Protein AF-A0A7W0NKG1-F1 (afdb_monomer_lite)

Structure (mmCIF, N/CA/C/O backbone):
data_AF-A0A7W0NKG1-F1
#
_entry.id   AF-A0A7W0NKG1-F1
#
loop_
_atom_site.group_PDB
_atom_site.id
_atom_site.type_symbol
_atom_site.label_atom_id
_atom_site.label_alt_id
_atom_site.label_comp_id
_atom_site.label_asym_id
_atom_site.label_entity_id
_atom_site.label_seq_id
_atom_site.pdbx_PDB_ins_code
_atom_site.Cartn_x
_atom_site.Cartn_y
_atom_site.Cartn_z
_atom_site.occupancy
_atom_site.B_iso_or_equiv
_atom_site.auth_seq_id
_atom_site.auth_comp_id
_atom_site.auth_asym_id
_atom_site.auth_atom_id
_atom_site.pdbx_PDB_model_num
ATOM 1 N N . MET A 1 1 ? -0.925 -0.979 17.510 1.00 85.12 1 MET A N 1
ATOM 2 C CA . MET A 1 1 ? -1.106 -1.239 16.063 1.00 85.12 1 MET A CA 1
ATOM 3 C C . MET A 1 1 ? -1.080 0.035 15.229 1.00 85.12 1 MET A C 1
ATOM 5 O O . MET A 1 1 ? -0.241 0.099 14.346 1.00 85.12 1 MET A O 1
ATOM 9 N N . ALA A 1 2 ? -1.866 1.077 15.546 1.00 88.38 2 ALA A N 1
ATOM 10 C CA . ALA A 1 2 ? -1.830 2.357 14.814 1.00 88.38 2 ALA A CA 1
ATOM 11 C C . ALA A 1 2 ? -0.418 2.915 14.551 1.00 88.38 2 ALA A C 1
ATOM 13 O O . ALA A 1 2 ? -0.057 3.154 13.404 1.00 88.38 2 ALA A O 1
ATOM 14 N N . ALA A 1 3 ? 0.399 3.071 15.599 1.00 90.44 3 ALA A N 1
ATOM 15 C CA . ALA A 1 3 ? 1.760 3.592 15.458 1.00 90.44 3 ALA A CA 1
ATOM 16 C C . ALA A 1 3 ? 2.647 2.701 14.570 1.00 90.44 3 ALA A C 1
ATOM 18 O O . ALA A 1 3 ? 3.409 3.221 13.767 1.00 90.44 3 ALA A O 1
ATOM 19 N N . ALA A 1 4 ? 2.503 1.374 14.661 1.00 90.75 4 ALA A N 1
ATOM 20 C CA . ALA A 1 4 ? 3.237 0.434 13.816 1.00 90.75 4 ALA A CA 1
ATOM 21 C C . ALA A 1 4 ? 2.819 0.541 12.341 1.00 90.75 4 ALA A C 1
ATOM 23 O O . ALA A 1 4 ? 3.681 0.525 11.473 1.00 90.75 4 ALA A O 1
ATOM 24 N N . ALA A 1 5 ? 1.523 0.715 12.056 1.00 91.06 5 ALA A N 1
ATOM 25 C CA . ALA A 1 5 ? 1.031 0.912 10.692 1.00 91.06 5 ALA A CA 1
ATOM 26 C C . ALA A 1 5 ? 1.582 2.212 10.075 1.00 91.06 5 ALA A C 1
ATOM 28 O O . ALA A 1 5 ? 2.064 2.207 8.945 1.00 91.06 5 ALA A O 1
ATOM 29 N N . VAL A 1 6 ? 1.567 3.312 10.840 1.00 93.88 6 VAL A N 1
ATOM 30 C CA . VAL A 1 6 ? 2.108 4.617 10.411 1.00 93.88 6 VAL A CA 1
ATOM 31 C C . VAL A 1 6 ? 3.622 4.560 10.227 1.00 93.88 6 VAL A C 1
ATOM 33 O O . VAL A 1 6 ? 4.127 5.026 9.209 1.00 93.88 6 VAL A O 1
ATOM 36 N N . ALA A 1 7 ? 4.343 3.954 11.172 1.00 93.50 7 ALA A N 1
ATOM 37 C CA . ALA A 1 7 ? 5.789 3.789 11.078 1.00 93.50 7 ALA A CA 1
ATOM 38 C C . ALA A 1 7 ? 6.181 2.917 9.880 1.00 93.50 7 ALA A C 1
ATOM 40 O O . ALA A 1 7 ? 7.109 3.270 9.160 1.00 93.50 7 ALA A O 1
ATOM 41 N N . LEU A 1 8 ? 5.455 1.823 9.630 1.00 93.56 8 LEU A N 1
ATOM 42 C CA . LEU A 1 8 ? 5.699 0.956 8.482 1.00 93.56 8 LEU A CA 1
ATOM 43 C C . LEU A 1 8 ? 5.449 1.699 7.165 1.00 93.56 8 LEU A C 1
ATOM 45 O O . LEU A 1 8 ? 6.308 1.662 6.295 1.00 93.56 8 LEU A O 1
ATOM 49 N N . ALA A 1 9 ? 4.345 2.445 7.045 1.00 93.62 9 ALA A N 1
ATOM 50 C CA . ALA A 1 9 ? 4.060 3.253 5.857 1.00 93.62 9 ALA A CA 1
ATOM 51 C C . ALA A 1 9 ? 5.167 4.288 5.575 1.00 93.62 9 ALA A C 1
ATOM 53 O O . ALA A 1 9 ? 5.645 4.401 4.444 1.00 93.62 9 ALA A O 1
ATOM 54 N N . ALA A 1 10 ? 5.613 5.003 6.614 1.00 93.00 10 ALA A N 1
ATOM 55 C CA . ALA A 1 10 ? 6.705 5.965 6.507 1.00 93.00 10 ALA A CA 1
ATOM 56 C C . ALA A 1 10 ? 8.036 5.286 6.140 1.00 93.00 10 ALA A C 1
ATOM 58 O O . ALA A 1 10 ? 8.758 5.782 5.276 1.00 93.00 10 ALA A O 1
ATOM 59 N N . ALA A 1 11 ? 8.345 4.135 6.746 1.00 93.75 11 ALA A N 1
ATOM 60 C CA . ALA A 1 11 ? 9.554 3.370 6.459 1.00 93.75 11 ALA A CA 1
ATOM 61 C C . ALA A 1 11 ? 9.571 2.839 5.020 1.00 93.75 11 ALA A C 1
ATOM 63 O O . ALA A 1 11 ? 10.595 2.947 4.351 1.00 93.75 11 ALA A O 1
ATOM 64 N N . THR A 1 12 ? 8.446 2.325 4.513 1.00 92.88 12 THR A N 1
ATOM 65 C CA . THR A 1 12 ? 8.329 1.855 3.126 1.00 92.88 12 THR A CA 1
ATOM 66 C C . THR A 1 12 ? 8.576 2.989 2.140 1.00 92.88 12 THR A C 1
ATOM 68 O O . THR A 1 12 ? 9.406 2.851 1.246 1.00 92.88 12 THR A O 1
ATOM 71 N N . GLY A 1 13 ? 7.912 4.133 2.317 1.00 90.31 13 GLY A N 1
ATOM 72 C CA . GLY A 1 13 ? 8.105 5.272 1.422 1.00 90.31 13 GLY A CA 1
ATOM 73 C C . GLY A 1 13 ? 9.499 5.905 1.536 1.00 90.31 13 GLY A C 1
ATOM 74 O O . GLY A 1 13 ? 10.090 6.279 0.525 1.00 90.31 13 GLY A O 1
ATOM 75 N N . GLY A 1 14 ? 10.074 5.947 2.742 1.00 90.62 14 GLY A N 1
ATOM 76 C CA . GLY A 1 14 ? 11.453 6.385 2.965 1.00 90.62 14 GLY A CA 1
ATOM 77 C C . GLY A 1 14 ? 12.480 5.466 2.300 1.00 90.62 14 GLY A C 1
ATOM 78 O O . GLY A 1 14 ? 13.398 5.948 1.642 1.00 90.62 14 GLY A O 1
ATOM 79 N N . TRP A 1 15 ? 12.298 4.147 2.402 1.00 94.75 15 TRP A N 1
ATOM 80 C CA . TRP A 1 15 ? 13.140 3.162 1.722 1.00 94.75 15 TRP A CA 1
ATOM 81 C C . TRP A 1 15 ? 13.087 3.318 0.196 1.00 94.75 15 TRP A C 1
ATOM 83 O O . TRP A 1 15 ? 14.133 3.339 -0.452 1.00 94.75 15 TRP A O 1
ATOM 93 N N . LEU A 1 16 ? 11.891 3.526 -0.368 1.00 92.12 16 LEU A N 1
ATOM 94 C CA . LEU A 1 16 ? 11.717 3.804 -1.797 1.00 92.12 16 LEU A CA 1
ATOM 95 C C . LEU A 1 16 ? 12.379 5.117 -2.231 1.00 92.12 16 LEU A C 1
ATOM 97 O O . LEU A 1 16 ? 12.977 5.175 -3.300 1.00 92.12 16 LEU A O 1
ATOM 101 N N . ALA A 1 17 ? 12.315 6.163 -1.405 1.00 92.38 17 ALA A N 1
ATOM 102 C CA . ALA A 1 17 ? 12.971 7.434 -1.695 1.00 92.38 17 ALA A CA 1
ATOM 103 C C . ALA A 1 17 ? 14.505 7.328 -1.671 1.00 92.38 17 ALA A C 1
ATOM 105 O O . ALA A 1 17 ? 15.174 7.907 -2.523 1.00 92.38 17 ALA A O 1
ATOM 106 N N . VAL A 1 18 ? 15.072 6.586 -0.714 1.00 93.31 18 VAL A N 1
ATOM 107 C CA . VAL A 1 18 ? 16.526 6.359 -0.636 1.00 93.31 18 VAL A CA 1
ATOM 108 C C . VAL A 1 18 ? 17.026 5.569 -1.845 1.00 93.31 18 VAL A C 1
ATOM 110 O O . VAL A 1 18 ? 18.120 5.837 -2.332 1.00 93.31 18 VAL A O 1
ATOM 113 N N . GLY A 1 19 ? 16.224 4.624 -2.338 1.00 88.44 19 GLY A N 1
ATOM 114 C CA . GLY A 1 19 ? 16.555 3.801 -3.497 1.00 88.44 19 GLY A CA 1
ATOM 115 C C . GLY A 1 19 ? 16.240 4.418 -4.863 1.00 88.44 19 GLY A C 1
ATOM 116 O O . GLY A 1 19 ? 16.326 3.672 -5.837 1.00 88.44 19 GLY A O 1
ATOM 117 N N . ALA A 1 20 ? 15.827 5.690 -4.929 1.00 90.69 20 ALA A N 1
ATOM 118 C CA . ALA A 1 20 ? 15.489 6.395 -6.167 1.00 90.69 20 ALA A CA 1
ATOM 119 C C . ALA A 1 20 ? 16.682 7.200 -6.703 1.00 90.69 20 ALA A C 1
ATOM 121 O O . ALA A 1 20 ? 17.287 7.996 -5.966 1.00 90.69 20 ALA A O 1
ATOM 122 N N . ASP A 1 21 ? 16.976 7.029 -7.989 1.00 89.06 21 ASP A N 1
ATOM 123 C CA . ASP A 1 21 ? 18.082 7.706 -8.666 1.00 89.06 21 ASP A CA 1
ATOM 124 C C . ASP A 1 21 ? 17.650 9.093 -9.150 1.00 89.06 21 ASP A C 1
ATOM 126 O O . ASP A 1 21 ? 18.375 10.076 -8.956 1.00 89.06 21 ASP A O 1
ATOM 130 N N . ASP A 1 22 ? 16.432 9.206 -9.688 1.00 92.19 22 ASP A N 1
ATOM 131 C CA . ASP A 1 22 ? 15.888 10.481 -10.129 1.00 92.19 22 ASP A CA 1
ATOM 132 C C . ASP A 1 22 ? 15.420 11.347 -8.945 1.00 92.19 22 ASP A C 1
ATOM 134 O O . ASP A 1 22 ? 14.785 10.909 -7.974 1.00 92.19 22 ASP A O 1
ATOM 138 N N . ARG A 1 23 ? 15.735 12.645 -9.022 1.00 92.62 23 ARG A N 1
ATOM 139 C CA . ARG A 1 23 ? 15.401 13.608 -7.967 1.00 92.62 23 ARG A CA 1
ATOM 140 C C . ARG A 1 23 ? 13.891 13.800 -7.822 1.00 92.62 23 ARG A C 1
ATOM 142 O O . ARG A 1 23 ? 13.420 13.944 -6.693 1.00 92.62 23 ARG A O 1
ATOM 149 N N . LEU A 1 24 ? 13.144 13.857 -8.922 1.00 91.75 24 LEU A N 1
ATOM 150 C CA . LEU A 1 24 ? 11.688 13.993 -8.898 1.00 91.75 24 LEU A CA 1
ATOM 151 C C . LEU A 1 24 ? 11.058 12.740 -8.295 1.00 91.75 24 LEU A C 1
ATOM 153 O O . LEU A 1 24 ? 10.218 12.873 -7.409 1.00 91.75 24 LEU A O 1
ATOM 157 N N . VAL A 1 25 ? 11.503 11.543 -8.688 1.00 91.88 25 VAL A N 1
ATOM 158 C CA . VAL A 1 25 ? 11.011 10.273 -8.120 1.00 91.88 25 VAL A CA 1
ATOM 159 C C . VAL A 1 25 ? 11.252 10.212 -6.615 1.00 91.88 25 VAL A C 1
ATOM 161 O O . VAL A 1 25 ? 10.341 9.895 -5.844 1.00 91.88 25 VAL A O 1
ATOM 164 N N . ARG A 1 26 ? 12.449 10.602 -6.170 1.00 94.50 26 ARG A N 1
ATOM 165 C CA . ARG A 1 26 ? 12.782 10.704 -4.746 1.00 94.50 26 ARG A CA 1
ATOM 166 C C . ARG A 1 26 ? 11.812 11.611 -3.993 1.00 94.50 26 ARG A C 1
ATOM 168 O O . ARG A 1 26 ? 11.272 11.201 -2.966 1.00 94.50 26 ARG A O 1
ATOM 175 N N . TRP A 1 27 ? 11.570 12.826 -4.489 1.00 94.94 27 TRP A N 1
ATOM 176 C CA . TRP A 1 27 ? 10.644 13.763 -3.843 1.00 94.94 27 TRP A CA 1
ATOM 177 C C . TRP A 1 27 ? 9.200 13.270 -3.878 1.00 94.94 27 TRP A C 1
ATOM 179 O O . TRP A 1 27 ? 8.512 13.374 -2.865 1.00 94.94 27 TRP A O 1
ATOM 189 N N . THR A 1 28 ? 8.759 12.674 -4.983 1.00 93.56 28 THR A N 1
ATOM 190 C CA . THR A 1 28 ? 7.438 12.046 -5.088 1.00 93.56 28 THR A CA 1
ATOM 191 C C . THR A 1 28 ? 7.256 10.968 -4.026 1.00 93.56 28 THR A C 1
ATOM 193 O O . THR A 1 28 ? 6.248 10.982 -3.325 1.00 93.56 28 THR A O 1
ATOM 196 N N . ASN A 1 29 ? 8.241 10.087 -3.832 1.00 92.81 29 ASN A N 1
ATOM 197 C CA . ASN A 1 29 ? 8.174 9.042 -2.810 1.00 92.81 29 ASN A CA 1
ATOM 198 C C . ASN A 1 29 ? 8.165 9.609 -1.386 1.00 92.81 29 ASN A C 1
ATOM 200 O O . ASN A 1 29 ? 7.376 9.149 -0.564 1.00 92.81 29 ASN A O 1
ATOM 204 N N . VAL A 1 30 ? 8.969 10.639 -1.090 1.00 95.56 30 VAL A N 1
ATOM 205 C CA . VAL A 1 30 ? 8.938 11.316 0.223 1.00 95.56 30 VAL A CA 1
ATOM 206 C C . VAL A 1 30 ? 7.570 11.948 0.483 1.00 95.56 30 VAL A C 1
ATOM 208 O O . VAL A 1 30 ? 6.999 11.766 1.559 1.00 95.56 30 VAL A O 1
ATOM 211 N N . LEU A 1 31 ? 7.027 12.673 -0.496 1.00 96.00 31 LEU A N 1
ATOM 212 C CA . LEU A 1 31 ? 5.734 13.343 -0.369 1.00 96.00 31 LEU A CA 1
ATOM 213 C C . LEU A 1 31 ? 4.586 12.336 -0.260 1.00 96.00 31 LEU A C 1
ATOM 215 O O . LEU A 1 31 ? 3.711 12.509 0.588 1.00 96.00 31 LEU A O 1
ATOM 219 N N . ALA A 1 32 ? 4.612 11.262 -1.050 1.00 93.31 32 ALA A N 1
ATOM 220 C CA . ALA A 1 32 ? 3.649 10.171 -0.959 1.00 93.31 32 ALA A CA 1
ATOM 221 C C . ALA A 1 32 ? 3.717 9.479 0.409 1.00 93.31 32 ALA A C 1
ATOM 223 O O . ALA A 1 32 ? 2.676 9.239 1.015 1.00 93.31 32 ALA A O 1
ATOM 224 N N . ALA A 1 33 ? 4.919 9.225 0.940 1.00 93.94 33 ALA A N 1
ATOM 225 C CA . ALA A 1 33 ? 5.111 8.646 2.270 1.00 93.94 33 ALA A CA 1
ATOM 226 C C . ALA A 1 33 ? 4.539 9.543 3.373 1.00 93.94 33 ALA A C 1
ATOM 228 O O . ALA A 1 33 ? 3.797 9.074 4.237 1.00 93.94 33 ALA A O 1
ATOM 229 N N . ALA A 1 34 ? 4.857 10.839 3.327 1.00 96.25 34 ALA A N 1
ATOM 230 C CA . ALA A 1 34 ? 4.370 11.818 4.289 1.00 96.25 34 ALA A CA 1
ATOM 231 C C . ALA A 1 34 ? 2.841 11.940 4.228 1.00 96.25 34 ALA A C 1
ATOM 233 O O . ALA A 1 34 ? 2.172 11.863 5.259 1.00 96.25 34 ALA A O 1
ATOM 234 N N . LEU A 1 35 ? 2.275 12.059 3.024 1.00 97.12 35 LEU A N 1
ATOM 235 C CA . LEU A 1 35 ? 0.831 12.136 2.821 1.00 97.12 35 LEU A CA 1
ATOM 236 C C . LEU A 1 35 ? 0.130 10.852 3.278 1.00 97.12 35 LEU A C 1
ATOM 238 O O . LEU A 1 35 ? -0.868 10.930 3.989 1.00 97.12 35 LEU A O 1
ATOM 242 N N . ALA A 1 36 ? 0.659 9.678 2.930 1.00 94.81 36 ALA A N 1
ATOM 243 C CA . ALA A 1 36 ? 0.125 8.398 3.377 1.00 94.81 36 ALA A CA 1
ATOM 244 C C . ALA A 1 36 ? 0.168 8.275 4.906 1.00 94.81 36 ALA A C 1
ATOM 246 O O . ALA A 1 36 ? -0.829 7.888 5.506 1.00 94.81 36 ALA A O 1
ATOM 247 N N . ALA A 1 37 ? 1.269 8.661 5.558 1.00 95.56 37 ALA A N 1
ATOM 248 C CA . ALA A 1 37 ? 1.377 8.648 7.016 1.00 95.56 37 ALA A CA 1
ATOM 249 C C . ALA A 1 37 ? 0.350 9.580 7.681 1.00 95.56 37 ALA A C 1
ATOM 251 O O . ALA A 1 37 ? -0.304 9.181 8.647 1.00 95.56 37 ALA A O 1
ATOM 252 N N . VAL A 1 38 ? 0.157 10.790 7.139 1.00 97.31 38 VAL A N 1
ATOM 253 C CA . VAL A 1 38 ? -0.850 11.752 7.619 1.00 97.31 38 VAL A CA 1
ATOM 254 C C . VAL A 1 38 ? -2.265 11.215 7.418 1.00 97.31 38 VAL A C 1
ATOM 256 O O . VAL A 1 38 ? -3.055 11.224 8.361 1.00 97.31 38 VAL A O 1
ATOM 259 N N . LEU A 1 39 ? -2.588 10.705 6.225 1.00 95.62 39 LEU A N 1
ATOM 260 C CA . LEU A 1 39 ? -3.889 10.101 5.933 1.00 95.62 39 LEU A CA 1
ATOM 261 C C . LEU A 1 39 ? -4.150 8.899 6.838 1.00 95.62 39 LEU A C 1
ATOM 263 O O . LEU A 1 39 ? -5.240 8.777 7.384 1.00 95.62 39 LEU A O 1
ATOM 267 N N . LEU A 1 40 ? -3.156 8.038 7.052 1.00 93.50 40 LEU A N 1
ATOM 268 C CA . LEU A 1 40 ? -3.296 6.868 7.907 1.00 93.50 40 LEU A CA 1
ATOM 269 C C . LEU A 1 40 ? -3.527 7.285 9.362 1.00 93.50 40 LEU A C 1
ATOM 271 O O . LEU A 1 40 ? -4.472 6.812 9.989 1.00 93.50 40 LEU A O 1
ATOM 275 N N . ALA A 1 41 ? -2.738 8.226 9.886 1.00 95.56 41 ALA A N 1
ATOM 276 C CA . ALA A 1 41 ? -2.934 8.768 11.227 1.00 95.56 41 ALA A CA 1
ATOM 277 C C . ALA A 1 41 ? -4.325 9.409 11.385 1.00 95.56 41 ALA A C 1
ATOM 279 O O . ALA A 1 41 ? -5.029 9.116 12.353 1.00 95.56 41 ALA A O 1
ATOM 280 N N . ALA A 1 42 ? -4.757 10.215 10.410 1.00 94.75 42 ALA A N 1
ATOM 281 C CA . ALA A 1 42 ? -6.069 10.856 10.402 1.00 94.75 42 ALA A CA 1
ATOM 282 C C . ALA A 1 42 ? -7.212 9.836 10.296 1.00 94.75 42 ALA A C 1
ATOM 284 O O . ALA A 1 42 ? -8.167 9.902 11.064 1.00 94.75 42 ALA A O 1
ATOM 285 N N . GLY A 1 43 ? -7.115 8.858 9.395 1.00 92.75 43 GLY A N 1
ATOM 286 C CA . GLY A 1 43 ? -8.107 7.799 9.214 1.00 92.75 43 GLY A CA 1
ATOM 287 C C . GLY A 1 43 ? -8.274 6.944 10.464 1.00 92.75 43 GLY A C 1
ATOM 288 O O . GLY A 1 43 ? -9.398 6.630 10.856 1.00 92.75 43 GLY A O 1
ATOM 289 N N . LEU A 1 44 ? -7.172 6.640 11.149 1.00 92.88 44 LEU A N 1
ATOM 290 C CA . LEU A 1 44 ? -7.193 5.923 12.420 1.00 92.88 44 LEU A CA 1
ATOM 291 C C . LEU A 1 44 ? -7.749 6.779 13.565 1.00 92.88 44 LEU A C 1
ATOM 293 O O . LEU A 1 44 ? -8.523 6.273 14.380 1.00 92.88 44 LEU A O 1
ATOM 297 N N . ALA A 1 45 ? -7.397 8.065 13.637 1.00 93.75 45 ALA A N 1
ATOM 298 C CA . ALA A 1 45 ? -7.914 8.991 14.646 1.00 93.75 45 ALA A CA 1
ATOM 299 C C . ALA A 1 45 ? -9.423 9.239 14.486 1.00 93.75 45 ALA A C 1
ATOM 301 O O . ALA A 1 45 ? -10.170 9.154 15.459 1.00 93.75 45 ALA A O 1
ATOM 302 N N . LEU A 1 46 ? -9.876 9.462 13.251 1.00 94.38 46 LEU A N 1
ATOM 303 C CA . LEU A 1 46 ? -11.272 9.726 12.887 1.00 94.38 46 LEU A CA 1
ATOM 304 C C . LEU A 1 46 ? -12.113 8.452 12.717 1.00 94.38 46 LEU A C 1
ATOM 306 O O . LEU A 1 46 ? -13.298 8.542 12.399 1.00 94.38 46 LEU A O 1
ATOM 310 N N . ARG A 1 47 ? -11.507 7.271 12.895 1.00 92.12 47 ARG A N 1
ATOM 311 C CA . ARG A 1 47 ? -12.136 5.954 12.706 1.00 92.12 47 ARG A CA 1
ATOM 312 C C . ARG A 1 47 ? -12.789 5.782 11.324 1.00 92.12 47 ARG A C 1
ATOM 314 O O . ARG A 1 47 ? -13.879 5.231 11.195 1.00 92.12 47 ARG A O 1
ATOM 321 N N . ARG A 1 48 ? -12.131 6.272 10.271 1.00 92.88 48 ARG A N 1
ATOM 322 C CA . ARG A 1 48 ? -12.605 6.199 8.881 1.00 92.88 48 ARG A CA 1
ATOM 323 C C . ARG A 1 48 ? -11.810 5.148 8.093 1.00 92.88 48 ARG A C 1
ATOM 325 O O . ARG A 1 48 ? -10.724 5.468 7.605 1.00 92.88 48 ARG A O 1
ATOM 332 N N . PRO A 1 49 ? -12.339 3.924 7.893 1.00 90.38 49 PRO A N 1
ATOM 333 C CA . PRO A 1 49 ? -11.622 2.864 7.176 1.00 90.38 49 PRO A CA 1
ATOM 334 C C . PRO A 1 49 ? -11.336 3.227 5.712 1.00 90.38 49 PRO A C 1
ATOM 336 O O . PRO A 1 49 ? -10.298 2.858 5.175 1.00 90.38 49 PRO A O 1
ATOM 339 N N . THR A 1 50 ? -12.196 4.024 5.075 1.00 90.88 50 THR A N 1
ATOM 340 C CA . THR A 1 50 ? -11.958 4.541 3.719 1.00 90.88 50 THR A CA 1
ATOM 341 C C . THR A 1 50 ? -10.690 5.387 3.621 1.00 90.88 50 THR A C 1
ATOM 343 O O . THR A 1 50 ? -9.993 5.314 2.616 1.00 90.88 50 THR A O 1
ATOM 346 N N . VAL A 1 51 ? -10.341 6.146 4.662 1.00 92.19 51 VAL A N 1
ATOM 347 C CA . VAL A 1 51 ? -9.129 6.982 4.664 1.00 92.19 51 VAL A CA 1
ATOM 348 C C . VAL A 1 51 ? -7.865 6.124 4.816 1.00 92.19 51 VAL A C 1
ATOM 350 O O . VAL A 1 51 ? -6.843 6.432 4.209 1.00 92.19 51 VAL A O 1
ATOM 353 N N . VAL A 1 52 ? -7.945 5.001 5.542 1.00 91.81 52 VAL A N 1
ATOM 354 C CA . VAL A 1 52 ? -6.858 4.005 5.618 1.00 91.81 52 VAL A CA 1
ATOM 355 C C . VAL A 1 52 ? -6.554 3.428 4.233 1.00 91.81 52 VAL A C 1
ATOM 357 O O . VAL A 1 52 ? -5.391 3.344 3.846 1.00 91.81 52 VAL A O 1
ATOM 360 N N . LEU A 1 53 ? -7.587 3.104 3.448 1.00 92.25 53 LEU A N 1
ATOM 361 C CA . LEU A 1 53 ? -7.412 2.627 2.072 1.00 92.25 53 LEU A CA 1
ATOM 362 C C . LEU A 1 53 ? -6.783 3.694 1.166 1.00 92.25 53 LEU A C 1
ATOM 364 O O . LEU A 1 53 ? -5.896 3.374 0.378 1.00 92.25 53 LEU A O 1
ATOM 368 N N . LEU A 1 54 ? -7.188 4.962 1.305 1.00 94.56 54 LEU A N 1
ATOM 369 C CA . LEU A 1 54 ? -6.575 6.066 0.557 1.00 94.56 54 LEU A CA 1
ATOM 370 C C . LEU A 1 54 ? -5.084 6.219 0.878 1.00 94.56 54 LEU A C 1
ATOM 372 O O . LEU A 1 54 ? -4.295 6.439 -0.035 1.00 94.56 54 LEU A O 1
ATOM 376 N N . ALA A 1 55 ? -4.679 6.052 2.138 1.00 93.88 55 ALA A N 1
ATOM 377 C CA . ALA A 1 55 ? -3.267 6.092 2.515 1.00 93.88 55 ALA A CA 1
ATOM 378 C C . ALA A 1 55 ? -2.443 5.002 1.806 1.00 93.88 55 ALA A C 1
ATOM 380 O O . ALA A 1 55 ? -1.375 5.285 1.265 1.00 93.88 55 ALA A O 1
ATOM 381 N N . VAL A 1 56 ? -2.960 3.769 1.762 1.00 95.38 56 VAL A N 1
ATOM 382 C CA . VAL A 1 56 ? -2.309 2.642 1.070 1.00 95.38 56 VAL A CA 1
ATOM 383 C C . 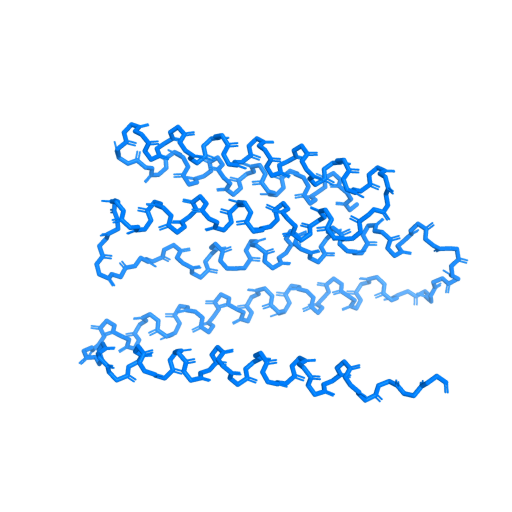VAL A 1 56 ? -2.237 2.893 -0.439 1.00 95.38 56 VAL A C 1
ATOM 385 O O . VAL A 1 56 ? -1.200 2.637 -1.048 1.00 95.38 56 VAL A O 1
ATOM 388 N N . LEU A 1 57 ? -3.297 3.449 -1.037 1.00 95.38 57 LEU A N 1
ATOM 389 C CA . LEU A 1 57 ? -3.318 3.813 -2.457 1.00 95.38 57 LEU A CA 1
ATOM 390 C C . LEU A 1 57 ? -2.287 4.892 -2.795 1.00 95.38 57 LEU A C 1
ATOM 392 O O . LEU A 1 57 ? -1.584 4.758 -3.790 1.00 95.38 57 LEU A O 1
ATOM 396 N N . VAL A 1 58 ? -2.162 5.932 -1.967 1.00 96.38 58 VAL A N 1
ATOM 397 C CA . VAL A 1 58 ? -1.150 6.986 -2.150 1.00 96.38 58 VAL A CA 1
ATOM 398 C C . VAL A 1 58 ? 0.262 6.401 -2.094 1.00 96.38 58 VAL A C 1
ATOM 400 O O . VAL A 1 58 ? 1.093 6.720 -2.942 1.00 96.38 58 VAL A O 1
ATOM 403 N N . LEU A 1 59 ? 0.530 5.507 -1.138 1.00 94.12 59 LEU A N 1
ATOM 404 C CA . LEU A 1 59 ? 1.837 4.864 -1.005 1.00 94.12 59 LEU A CA 1
ATOM 405 C C . LEU A 1 59 ? 2.151 3.956 -2.209 1.00 94.12 59 LEU A C 1
ATOM 407 O O . LEU A 1 59 ? 3.251 4.010 -2.758 1.00 94.12 59 LEU A O 1
ATOM 411 N N . GLY A 1 60 ? 1.165 3.177 -2.663 1.00 94.38 60 GLY A N 1
ATOM 412 C CA . GLY A 1 60 ? 1.276 2.356 -3.870 1.00 94.38 60 GLY A CA 1
ATOM 413 C C . GLY A 1 60 ? 1.459 3.182 -5.146 1.00 94.38 60 GLY A C 1
ATOM 414 O O . GLY A 1 60 ? 2.243 2.800 -6.009 1.00 94.38 60 GLY A O 1
ATOM 415 N N . ALA A 1 61 ? 0.804 4.341 -5.252 1.00 93.62 61 ALA A N 1
ATOM 416 C CA . ALA A 1 61 ? 0.968 5.260 -6.377 1.00 93.62 61 ALA A CA 1
ATOM 417 C C . ALA A 1 61 ? 2.379 5.869 -6.433 1.00 93.62 61 ALA A C 1
ATOM 419 O O . ALA A 1 61 ? 2.933 6.022 -7.522 1.00 93.62 61 ALA A O 1
ATOM 420 N N . GLY A 1 62 ? 2.983 6.162 -5.275 1.00 92.19 62 GLY A N 1
ATOM 421 C CA . GLY A 1 62 ? 4.391 6.562 -5.192 1.00 92.19 62 GLY A CA 1
ATOM 422 C C . GLY A 1 62 ? 5.309 5.499 -5.797 1.00 92.19 62 GLY A C 1
ATOM 423 O O . GLY A 1 62 ? 6.065 5.786 -6.725 1.00 92.19 62 GLY A O 1
ATOM 424 N N . TYR A 1 63 ? 5.145 4.243 -5.369 1.00 94.06 63 TYR A N 1
ATOM 425 C CA . TYR A 1 63 ? 5.899 3.122 -5.934 1.00 94.06 63 TYR A CA 1
ATOM 426 C C . TYR A 1 63 ? 5.661 2.930 -7.438 1.00 94.06 63 TYR A C 1
ATOM 428 O O . TYR A 1 63 ? 6.617 2.783 -8.193 1.00 94.06 63 TYR A O 1
ATOM 436 N N . ALA A 1 64 ? 4.408 2.985 -7.896 1.00 91.69 64 ALA A N 1
ATOM 437 C CA . ALA A 1 64 ? 4.082 2.852 -9.315 1.00 91.69 64 ALA A CA 1
ATOM 438 C C . ALA A 1 64 ? 4.727 3.960 -10.164 1.00 91.69 64 ALA A C 1
ATOM 440 O O . ALA A 1 64 ? 5.184 3.702 -11.274 1.00 91.69 64 ALA A O 1
ATOM 441 N N . THR A 1 65 ? 4.811 5.180 -9.626 1.00 90.31 65 THR A N 1
ATOM 442 C CA . THR A 1 65 ? 5.492 6.303 -10.286 1.00 90.31 65 THR A CA 1
ATOM 443 C C . THR A 1 65 ? 6.997 6.060 -10.367 1.00 90.31 65 THR A C 1
ATOM 445 O O . THR A 1 65 ? 7.595 6.296 -11.412 1.00 90.31 65 THR A O 1
ATOM 448 N N . ALA A 1 66 ? 7.604 5.541 -9.296 1.00 89.94 66 ALA A N 1
ATOM 449 C CA . ALA A 1 66 ? 9.016 5.169 -9.297 1.00 89.94 66 ALA A CA 1
ATOM 450 C C . ALA A 1 66 ? 9.310 4.071 -10.326 1.00 89.94 66 ALA A C 1
ATOM 452 O O . ALA A 1 66 ? 10.260 4.189 -11.088 1.00 89.94 66 ALA A O 1
ATOM 453 N N . LEU A 1 67 ? 8.448 3.057 -10.411 1.00 90.00 67 LEU A N 1
ATOM 454 C CA . LEU A 1 67 ? 8.571 1.989 -11.398 1.00 90.00 67 LEU A CA 1
ATOM 455 C C . LEU A 1 67 ? 8.422 2.506 -12.838 1.00 90.00 67 LEU A C 1
ATOM 457 O O . LEU A 1 67 ? 9.109 2.031 -13.732 1.00 90.00 67 LEU A O 1
ATOM 461 N N . ALA A 1 68 ? 7.551 3.489 -13.071 1.00 88.75 68 ALA A N 1
ATOM 462 C CA . ALA A 1 68 ? 7.326 4.050 -14.402 1.00 88.75 68 ALA A CA 1
ATOM 463 C C . ALA A 1 68 ? 8.478 4.937 -14.911 1.00 88.75 68 ALA A C 1
ATOM 465 O O . ALA A 1 68 ? 8.605 5.111 -16.122 1.00 88.75 68 ALA A O 1
ATOM 466 N N . ILE A 1 69 ? 9.269 5.526 -14.008 1.00 89.38 69 ILE A N 1
ATOM 467 C CA . ILE A 1 69 ? 10.318 6.502 -14.350 1.00 89.38 69 ILE A CA 1
ATOM 468 C C . ILE A 1 69 ? 11.720 5.897 -14.201 1.00 89.38 69 ILE A C 1
ATOM 470 O O . ILE A 1 69 ? 12.511 5.978 -15.136 1.00 89.38 69 ILE A O 1
ATOM 474 N N . ASP A 1 70 ? 12.004 5.269 -13.057 1.00 86.38 70 ASP A N 1
ATOM 475 C CA . ASP A 1 70 ? 13.322 4.713 -12.706 1.00 86.38 70 ASP A CA 1
ATOM 476 C C . ASP A 1 70 ? 13.394 3.188 -12.926 1.00 86.38 70 ASP A C 1
ATOM 478 O O . ASP A 1 70 ? 14.450 2.573 -12.774 1.00 86.38 70 ASP A O 1
ATOM 482 N N . GLY A 1 71 ? 12.264 2.544 -13.230 1.00 79.25 71 GLY A N 1
ATOM 483 C CA . GLY A 1 71 ? 12.168 1.091 -13.292 1.00 79.25 71 GLY A CA 1
ATOM 484 C C . GLY A 1 71 ? 12.778 0.484 -14.553 1.00 79.25 71 GLY A C 1
ATOM 485 O O . GLY A 1 71 ? 12.536 0.927 -15.675 1.00 79.25 71 GLY A O 1
ATOM 486 N N . GLY A 1 72 ? 13.522 -0.607 -14.364 1.00 77.19 72 GLY A N 1
ATOM 487 C CA . GLY A 1 72 ? 13.803 -1.562 -15.432 1.00 77.19 72 GLY A CA 1
ATOM 488 C C . GLY A 1 72 ? 12.576 -2.432 -15.757 1.00 77.19 72 GLY A C 1
ATOM 489 O O . GLY A 1 72 ? 11.557 -2.353 -15.070 1.00 77.19 72 GLY A O 1
ATOM 490 N N . PRO A 1 73 ? 12.670 -3.325 -16.760 1.00 73.81 73 PRO A N 1
ATOM 491 C CA . PRO A 1 73 ? 11.571 -4.223 -17.138 1.00 73.81 73 PRO A CA 1
ATOM 492 C C . PRO A 1 73 ? 11.121 -5.152 -16.000 1.00 73.81 73 PRO A C 1
ATOM 494 O O . PRO A 1 73 ? 10.013 -5.683 -16.037 1.00 73.81 73 PRO A O 1
ATOM 497 N N . LEU A 1 74 ? 11.968 -5.346 -14.985 1.00 78.12 74 LEU A N 1
ATOM 498 C CA . LEU A 1 7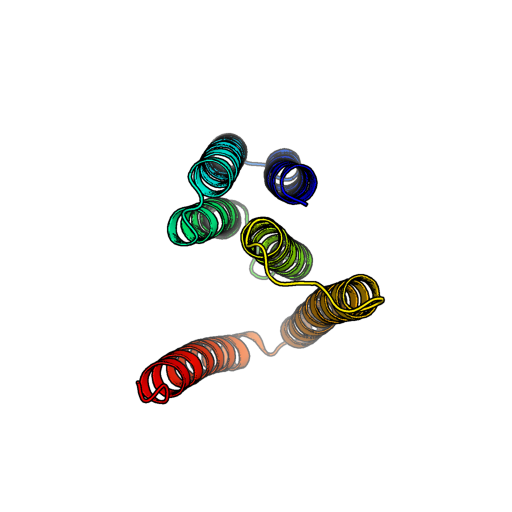4 ? 11.671 -6.150 -13.815 1.00 78.12 74 LEU A CA 1
ATOM 499 C 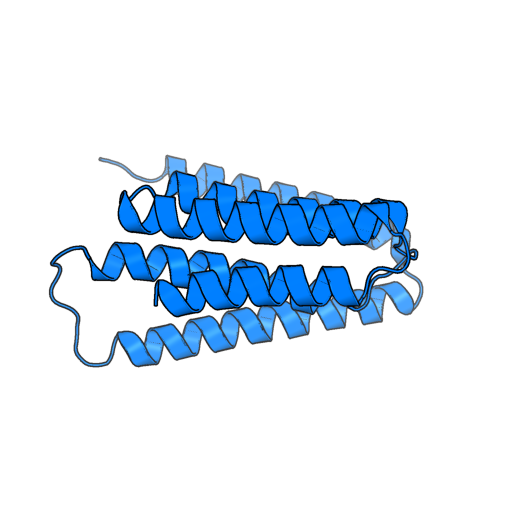C . LEU A 1 74 ? 12.248 -5.480 -12.562 1.00 78.12 74 LEU A C 1
ATOM 501 O O . LEU A 1 74 ? 13.454 -5.249 -12.481 1.00 78.12 74 LEU A O 1
ATOM 505 N N . ASP A 1 75 ? 11.396 -5.181 -11.580 1.00 85.12 75 ASP A N 1
ATOM 506 C CA . ASP A 1 75 ? 11.827 -4.619 -10.297 1.00 85.12 75 ASP A CA 1
ATOM 507 C C . ASP A 1 75 ? 11.784 -5.678 -9.189 1.00 85.12 75 ASP A C 1
ATOM 509 O O . ASP A 1 75 ? 10.720 -6.103 -8.731 1.00 85.12 75 ASP A O 1
ATOM 513 N N . GLY A 1 76 ? 12.968 -6.066 -8.711 1.00 85.25 76 GLY A N 1
ATOM 514 C CA . GLY A 1 76 ? 13.135 -7.020 -7.613 1.00 85.25 76 GLY A CA 1
ATOM 515 C C . GLY A 1 76 ? 12.566 -6.546 -6.271 1.00 85.25 76 GLY A C 1
ATOM 516 O O . GLY A 1 76 ? 12.377 -7.355 -5.364 1.00 85.25 76 GLY A O 1
ATOM 517 N N . ARG A 1 77 ? 12.265 -5.250 -6.121 1.00 88.19 77 ARG A N 1
ATOM 518 C CA . ARG A 1 77 ? 11.674 -4.681 -4.900 1.00 88.19 77 ARG A CA 1
ATOM 519 C C . ARG A 1 77 ? 10.164 -4.915 -4.815 1.00 88.19 77 ARG A C 1
ATOM 521 O O . ARG A 1 77 ? 9.612 -4.845 -3.714 1.00 88.19 77 ARG A O 1
ATOM 528 N N . ALA A 1 78 ? 9.499 -5.230 -5.930 1.00 88.12 78 ALA A N 1
ATOM 529 C CA . ALA A 1 78 ? 8.041 -5.341 -6.014 1.00 88.12 78 ALA A CA 1
ATOM 530 C C . ALA A 1 78 ? 7.400 -6.269 -4.958 1.00 88.12 78 ALA A C 1
ATOM 532 O O . ALA A 1 78 ? 6.417 -5.854 -4.336 1.00 88.12 78 ALA A O 1
ATOM 533 N N . PRO A 1 79 ? 7.938 -7.474 -4.663 1.00 87.75 79 PRO A N 1
ATOM 534 C CA . PRO A 1 79 ? 7.348 -8.361 -3.663 1.00 87.75 79 PRO A CA 1
ATOM 535 C C . PRO A 1 79 ? 7.400 -7.746 -2.262 1.00 87.75 79 PRO A C 1
ATOM 537 O O . PRO A 1 79 ? 6.440 -7.845 -1.497 1.00 87.75 79 PRO A O 1
ATOM 540 N N . VAL A 1 80 ? 8.504 -7.065 -1.939 1.00 88.69 80 VAL A N 1
ATOM 541 C CA . VAL A 1 80 ? 8.705 -6.399 -0.645 1.00 88.69 80 VAL A CA 1
ATOM 542 C C . VAL A 1 80 ? 7.727 -5.248 -0.474 1.00 88.69 80 VAL A C 1
ATOM 544 O O . VAL A 1 80 ? 7.103 -5.124 0.581 1.00 88.69 80 VAL A O 1
ATOM 547 N N . VAL A 1 81 ? 7.531 -4.446 -1.522 1.00 91.69 81 VAL A N 1
ATOM 548 C CA . VAL A 1 81 ? 6.548 -3.359 -1.503 1.00 91.69 81 VAL A CA 1
ATOM 549 C C . VAL A 1 81 ? 5.133 -3.908 -1.339 1.00 91.69 81 VAL A C 1
ATOM 551 O O . VAL A 1 81 ? 4.389 -3.414 -0.494 1.00 91.69 81 VAL A O 1
ATOM 554 N N . ALA A 1 82 ? 4.765 -4.960 -2.074 1.00 88.50 82 ALA A N 1
ATOM 555 C CA . ALA A 1 82 ? 3.446 -5.580 -1.963 1.00 88.50 82 ALA A CA 1
ATOM 556 C C . ALA A 1 82 ? 3.165 -6.096 -0.541 1.00 88.50 82 ALA A C 1
ATOM 558 O O . ALA A 1 82 ? 2.103 -5.826 0.025 1.00 88.50 82 ALA A O 1
ATOM 559 N N . ALA A 1 83 ? 4.133 -6.785 0.065 1.00 87.00 83 ALA A N 1
ATOM 560 C CA . ALA A 1 83 ? 4.019 -7.279 1.432 1.00 87.00 83 ALA A CA 1
ATOM 561 C C . ALA A 1 83 ? 3.916 -6.144 2.460 1.00 87.00 83 ALA A C 1
ATOM 563 O O . ALA A 1 83 ? 3.104 -6.222 3.384 1.00 87.00 83 ALA A O 1
ATOM 564 N N . ALA A 1 84 ? 4.682 -5.066 2.276 1.00 91.50 84 ALA A N 1
ATOM 565 C CA . ALA A 1 84 ? 4.607 -3.892 3.134 1.00 91.50 84 ALA A CA 1
ATOM 566 C C . ALA A 1 84 ? 3.244 -3.190 3.030 1.00 91.50 84 ALA A C 1
ATOM 568 O O . ALA A 1 84 ? 2.641 -2.889 4.059 1.00 91.50 84 ALA A O 1
ATOM 569 N N . LEU A 1 85 ? 2.715 -2.987 1.817 1.00 92.50 85 LEU A N 1
ATOM 570 C CA . LEU A 1 85 ? 1.390 -2.392 1.600 1.00 92.50 85 LEU A CA 1
ATOM 571 C C . LEU A 1 85 ? 0.279 -3.228 2.246 1.00 92.50 85 LEU A C 1
ATOM 573 O O . LEU A 1 85 ? -0.591 -2.673 2.920 1.00 92.50 85 LEU A O 1
ATOM 577 N N . PHE A 1 86 ? 0.337 -4.554 2.094 1.00 91.19 86 PHE A N 1
ATOM 578 C CA . PHE A 1 86 ? -0.590 -5.477 2.751 1.00 91.19 86 PHE A CA 1
ATOM 579 C C . PHE A 1 86 ? -0.527 -5.349 4.279 1.00 91.19 86 PHE A C 1
ATOM 581 O O . PHE A 1 86 ? -1.555 -5.180 4.934 1.00 91.19 86 PHE A O 1
ATOM 588 N N . ALA A 1 87 ? 0.680 -5.356 4.849 1.00 89.75 87 ALA A N 1
ATOM 589 C CA . ALA A 1 87 ? 0.867 -5.220 6.287 1.00 89.75 87 ALA A CA 1
ATOM 590 C C . ALA A 1 87 ? 0.376 -3.859 6.813 1.00 89.75 87 ALA A C 1
ATOM 592 O O . ALA A 1 87 ? -0.299 -3.815 7.837 1.00 89.75 87 ALA A O 1
ATOM 593 N N . VAL A 1 88 ? 0.644 -2.750 6.113 1.00 93.75 88 VAL A N 1
ATOM 594 C CA . VAL A 1 88 ? 0.120 -1.420 6.482 1.00 93.75 88 VAL A CA 1
ATOM 595 C C . VAL A 1 88 ? -1.409 -1.419 6.493 1.00 93.75 88 VAL A C 1
ATOM 597 O O . VAL A 1 88 ? -2.009 -0.942 7.461 1.00 93.75 88 VAL A O 1
ATOM 600 N N . ALA A 1 89 ? -2.032 -1.963 5.442 1.00 92.44 89 ALA A N 1
ATOM 601 C CA . ALA A 1 89 ? -3.483 -2.029 5.317 1.00 92.44 89 ALA A CA 1
ATOM 602 C C . ALA A 1 89 ? -4.106 -2.811 6.479 1.00 92.44 89 ALA A C 1
ATOM 604 O O . ALA A 1 89 ? -5.017 -2.310 7.144 1.00 92.44 89 ALA A O 1
ATOM 605 N N . GLU A 1 90 ? -3.574 -3.997 6.773 1.00 92.50 90 GLU A N 1
ATOM 606 C CA . GLU A 1 90 ? -4.135 -4.838 7.819 1.00 92.50 90 GLU A CA 1
ATOM 607 C C . GLU A 1 90 ? -3.882 -4.269 9.221 1.00 92.50 90 GLU A C 1
ATOM 609 O O . GLU A 1 90 ? -4.804 -4.182 10.032 1.00 92.50 90 GLU A O 1
ATOM 614 N N . LEU A 1 91 ? -2.659 -3.815 9.522 1.00 90.69 91 LEU A N 1
ATOM 615 C CA . LEU A 1 91 ? -2.351 -3.201 10.818 1.00 90.69 91 LEU A CA 1
ATOM 616 C C . LEU A 1 91 ? -3.229 -1.968 11.074 1.00 90.69 91 LEU A C 1
ATOM 618 O O . LEU A 1 91 ? -3.639 -1.720 12.215 1.00 90.69 91 LEU A O 1
ATOM 622 N N . GLY A 1 92 ? -3.524 -1.203 10.018 1.00 90.75 92 GLY A N 1
ATOM 623 C CA . GLY A 1 92 ? -4.472 -0.098 10.052 1.00 90.75 92 GLY A CA 1
ATOM 624 C C . GLY A 1 92 ? -5.891 -0.576 10.358 1.00 90.75 92 GLY A C 1
ATOM 625 O O . GLY A 1 92 ? -6.520 -0.068 11.287 1.00 90.75 92 GLY A O 1
ATOM 626 N N . HIS A 1 93 ? -6.380 -1.582 9.633 1.00 87.94 93 HIS A N 1
ATOM 627 C CA . HIS A 1 93 ? -7.727 -2.115 9.826 1.00 87.94 93 HIS A CA 1
ATOM 628 C C . HIS A 1 93 ? -7.928 -2.718 11.221 1.00 87.94 93 HIS A C 1
ATOM 630 O O . HIS A 1 93 ? -8.860 -2.340 11.929 1.00 87.94 93 HIS A O 1
ATOM 636 N N . TRP A 1 94 ? -6.998 -3.551 11.687 1.00 88.50 94 TRP A N 1
ATOM 637 C CA . TRP A 1 94 ? -7.044 -4.103 13.042 1.00 88.50 94 TRP A CA 1
ATOM 638 C C . TRP A 1 94 ? -6.996 -3.030 14.117 1.00 88.50 94 TRP A C 1
ATOM 640 O O . TRP A 1 94 ? -7.614 -3.177 15.166 1.00 88.50 94 TRP A O 1
ATOM 650 N N . SER A 1 95 ? -6.267 -1.935 13.886 1.00 88.00 95 SER A N 1
ATOM 651 C CA . SER A 1 95 ? -6.262 -0.831 14.840 1.00 88.00 95 SER A CA 1
ATOM 652 C C . SER A 1 95 ? -7.626 -0.147 14.965 1.00 88.00 95 SER A C 1
ATOM 654 O O . SER A 1 95 ? -7.851 0.513 15.981 1.00 88.00 95 SER A O 1
ATOM 656 N N . LEU A 1 96 ? -8.491 -0.246 13.953 1.00 89.44 96 LEU A N 1
ATOM 657 C CA . LEU A 1 96 ? -9.875 0.218 14.023 1.00 89.44 96 LEU A CA 1
ATOM 658 C C . LEU A 1 96 ? -10.756 -0.808 14.738 1.00 89.44 96 LEU A C 1
ATOM 660 O O . LEU A 1 96 ? -11.492 -0.420 15.638 1.00 89.44 96 LEU A O 1
ATOM 664 N N . GLU A 1 97 ? -10.629 -2.092 14.399 1.00 86.00 97 GLU A N 1
ATOM 665 C CA . GLU A 1 97 ? -11.404 -3.176 15.024 1.00 86.00 97 GLU A CA 1
ATOM 666 C C . GLU A 1 97 ? -11.150 -3.288 16.534 1.00 86.00 97 GLU A C 1
ATOM 668 O O . GLU A 1 97 ? -12.094 -3.383 17.305 1.00 86.00 97 GLU A O 1
ATOM 673 N N . LEU A 1 98 ? -9.893 -3.174 16.981 1.00 83.62 98 LEU A N 1
ATOM 674 C CA . LEU A 1 98 ? -9.511 -3.177 18.406 1.00 83.62 98 LEU A CA 1
ATOM 675 C C . LEU A 1 98 ? -10.142 -2.038 19.224 1.00 83.62 98 LEU A C 1
ATOM 677 O O . LEU A 1 98 ? -10.085 -2.045 20.452 1.00 83.62 98 LEU A O 1
ATOM 681 N N . ARG A 1 99 ? -10.651 -0.999 18.556 1.00 80.69 99 ARG A N 1
ATOM 682 C CA . ARG A 1 99 ? -11.303 0.150 19.197 1.00 80.69 99 ARG A CA 1
ATOM 683 C C . ARG A 1 99 ? -12.822 -0.001 19.262 1.00 80.69 99 ARG A C 1
ATOM 685 O O . ARG A 1 99 ? -13.461 0.879 19.849 1.00 80.69 99 ARG A O 1
ATOM 692 N N . ASP A 1 100 ? -13.369 -1.060 18.668 1.00 76.75 100 ASP A N 1
ATOM 693 C CA . ASP A 1 100 ? -14.736 -1.518 18.894 1.00 76.75 100 ASP A CA 1
ATOM 694 C C . ASP A 1 100 ? -14.753 -2.496 20.074 1.00 76.75 100 ASP A C 1
ATOM 696 O O . ASP A 1 100 ? -13.891 -3.356 20.221 1.00 76.75 100 ASP A O 1
ATOM 700 N N . THR A 1 101 ? -15.725 -2.330 20.966 1.00 58.69 101 THR A N 1
ATOM 701 C CA . THR A 1 101 ? -15.764 -2.933 22.310 1.00 58.69 101 THR A CA 1
ATOM 702 C C . THR A 1 101 ? -16.195 -4.405 22.334 1.00 58.69 101 THR A C 1
ATOM 704 O O . THR A 1 101 ? -16.812 -4.849 23.302 1.00 58.69 101 THR A O 1
ATOM 707 N N . VAL A 1 102 ? -15.927 -5.174 21.279 1.00 65.19 102 VAL A N 1
ATOM 708 C CA . VAL A 1 102 ? -16.263 -6.604 21.262 1.00 65.19 102 VAL A CA 1
ATOM 709 C C . VAL A 1 102 ? -15.229 -7.351 22.102 1.00 65.19 102 VAL A C 1
ATOM 711 O O . VAL A 1 102 ? -14.029 -7.170 21.918 1.00 65.19 102 VAL A O 1
ATOM 714 N N . ALA A 1 103 ? -15.698 -8.154 23.059 1.00 57.69 103 ALA A N 1
ATOM 715 C CA . ALA A 1 103 ? -14.830 -8.941 23.925 1.00 57.69 103 ALA A CA 1
ATOM 716 C C . ALA A 1 103 ? -13.960 -9.882 23.079 1.00 57.69 103 ALA A C 1
ATOM 718 O O . ALA A 1 103 ? -14.484 -10.719 22.345 1.00 57.69 103 ALA A O 1
ATOM 719 N N . ASP A 1 104 ? -12.643 -9.715 23.173 1.00 64.62 104 ASP A N 1
ATOM 720 C CA . ASP A 1 104 ? -11.691 -10.508 22.402 1.00 64.62 104 ASP A CA 1
ATOM 721 C C . ASP A 1 104 ? -11.444 -11.860 23.087 1.00 64.62 104 ASP A C 1
ATOM 723 O O . ASP A 1 104 ? -11.267 -11.938 24.307 1.00 64.62 104 ASP A O 1
ATOM 727 N N . GLU A 1 105 ? -11.431 -12.940 22.308 1.00 69.75 105 GLU A N 1
ATOM 728 C CA . GLU A 1 105 ? -11.119 -14.275 22.817 1.00 69.75 105 GLU A CA 1
ATOM 729 C C . GLU A 1 105 ? -9.624 -14.370 23.155 1.00 69.75 105 GLU A C 1
ATOM 731 O O . GLU A 1 105 ? -8.751 -14.011 22.356 1.00 69.75 105 GLU A O 1
ATOM 736 N N . ALA A 1 106 ? -9.296 -14.908 24.334 1.00 59.72 106 ALA A N 1
ATOM 737 C CA . ALA A 1 106 ? -7.909 -15.084 24.755 1.00 59.72 106 ALA A CA 1
ATOM 738 C C . ALA A 1 106 ? -7.122 -15.924 23.725 1.00 59.72 106 ALA A C 1
ATOM 740 O O . ALA A 1 106 ? -7.439 -17.082 23.464 1.00 59.72 106 ALA A O 1
ATOM 741 N N . GLY A 1 107 ? -6.082 -15.330 23.126 1.00 65.31 107 GLY A N 1
ATOM 742 C CA . GLY A 1 107 ? -5.231 -15.972 22.114 1.00 65.31 107 GLY A CA 1
ATOM 743 C C . GLY A 1 107 ? -5.587 -15.663 20.653 1.00 65.31 107 GLY A C 1
ATOM 744 O O . GLY A 1 107 ? -4.798 -15.994 19.761 1.00 65.31 107 GLY A O 1
ATOM 745 N N . ALA A 1 108 ? -6.696 -14.965 20.382 1.00 73.00 108 ALA A N 1
ATOM 746 C CA . ALA A 1 108 ? -7.060 -14.543 19.028 1.00 73.00 108 ALA A CA 1
ATOM 747 C C . ALA A 1 108 ? -5.968 -13.671 18.380 1.00 73.00 108 ALA A C 1
ATOM 749 O O . ALA A 1 108 ? -5.640 -13.867 17.208 1.00 73.00 108 ALA A O 1
ATOM 750 N N . HIS A 1 109 ? -5.324 -12.791 19.157 1.00 72.44 109 HIS A N 1
ATOM 751 C CA . HIS A 1 109 ? -4.240 -11.923 18.685 1.00 72.44 109 HIS A CA 1
ATOM 752 C C . HIS A 1 109 ? -3.030 -12.680 18.125 1.00 72.44 109 HIS A C 1
ATOM 754 O O . HIS A 1 109 ? -2.541 -12.325 17.055 1.00 72.44 109 HIS A O 1
ATOM 760 N N . LEU A 1 110 ? -2.550 -13.728 18.806 1.00 72.50 110 LEU A N 1
ATOM 761 C CA . LEU A 1 110 ? -1.371 -14.483 18.359 1.00 72.50 110 LEU A CA 1
ATOM 762 C C . LEU A 1 110 ? -1.658 -15.258 17.073 1.00 72.50 110 LEU A C 1
ATOM 764 O O . LEU A 1 110 ? -0.845 -15.246 16.151 1.00 72.50 110 LEU A O 1
ATOM 768 N N . ARG A 1 111 ? -2.845 -15.870 16.978 1.00 74.38 111 ARG A N 1
ATOM 769 C CA . ARG A 1 111 ? -3.303 -16.551 15.759 1.00 74.38 111 ARG A CA 1
ATOM 770 C C . ARG A 1 111 ? -3.381 -15.578 14.585 1.00 74.38 111 ARG A C 1
ATOM 772 O O . ARG A 1 111 ? -2.927 -15.897 13.490 1.00 74.38 111 ARG A O 1
ATOM 779 N N . ARG A 1 112 ? -3.914 -14.379 14.824 1.00 75.62 112 ARG A N 1
ATOM 780 C CA . ARG A 1 112 ? -4.005 -13.323 13.815 1.00 75.62 112 ARG A CA 1
ATOM 781 C C . ARG A 1 112 ? -2.623 -12.859 13.366 1.00 75.62 112 ARG A C 1
ATOM 783 O O . ARG A 1 112 ? -2.373 -12.820 12.166 1.00 75.62 112 ARG A O 1
ATOM 790 N N . ILE A 1 113 ? -1.712 -12.558 14.297 1.00 78.12 113 ILE A N 1
ATOM 791 C CA . ILE A 1 113 ? -0.327 -12.170 13.974 1.00 78.12 113 ILE A CA 1
ATOM 792 C C . ILE A 1 113 ? 0.352 -13.267 13.148 1.00 78.12 113 ILE A C 1
ATOM 794 O O . ILE A 1 113 ? 0.990 -12.963 12.145 1.00 78.12 113 ILE A O 1
ATOM 798 N N . GLY A 1 114 ? 0.170 -14.537 13.523 1.00 69.88 114 GLY A N 1
ATOM 799 C CA . GLY A 1 114 ? 0.669 -15.676 12.754 1.00 69.88 114 GLY A CA 1
ATOM 800 C C . GLY A 1 114 ? 0.123 -15.712 11.326 1.00 69.88 114 GLY A C 1
ATOM 801 O O . GLY A 1 114 ? 0.898 -15.868 10.387 1.00 69.88 114 GLY A O 1
ATOM 802 N N . LEU A 1 115 ? -1.185 -15.499 11.146 1.00 75.94 115 LEU A N 1
ATOM 803 C CA . LEU A 1 115 ? -1.817 -15.440 9.824 1.00 75.94 115 LEU A CA 1
ATOM 804 C C . LEU A 1 115 ? -1.308 -14.268 8.982 1.00 75.94 115 LEU A C 1
ATOM 806 O O . LEU A 1 115 ? -1.046 -14.458 7.799 1.00 75.94 115 LEU A O 1
ATOM 810 N N . LEU A 1 116 ? -1.113 -13.082 9.564 1.00 77.81 116 LEU A N 1
ATOM 811 C CA . LEU A 1 116 ? -0.537 -11.957 8.819 1.00 77.81 116 LEU A CA 1
ATOM 812 C C . LEU A 1 116 ? 0.902 -12.182 8.433 1.00 77.81 116 LEU A C 1
ATOM 814 O O . LEU A 1 116 ? 1.260 -11.906 7.294 1.00 77.81 116 LEU A O 1
ATOM 818 N N . SER A 1 117 ? 1.712 -12.695 9.353 1.00 69.75 117 SER A N 1
ATOM 819 C CA . SER A 1 117 ? 3.088 -13.057 9.046 1.00 69.75 117 SER A CA 1
ATOM 820 C C . SER A 1 117 ? 3.116 -14.090 7.923 1.00 69.75 117 SER A C 1
ATOM 822 O O . SER A 1 117 ? 3.860 -13.921 6.966 1.00 69.75 117 SER A O 1
ATOM 824 N N . ALA A 1 118 ? 2.253 -15.109 7.973 1.00 72.31 118 ALA A N 1
ATOM 825 C CA . ALA A 1 118 ? 2.149 -16.114 6.921 1.00 72.31 118 ALA A CA 1
ATOM 826 C C . ALA A 1 118 ? 1.684 -15.526 5.579 1.00 72.31 118 ALA A C 1
ATOM 828 O O . ALA A 1 118 ? 2.244 -15.876 4.547 1.00 72.31 118 ALA A O 1
ATOM 829 N N . LEU A 1 119 ? 0.705 -14.617 5.570 1.00 75.94 119 LEU A N 1
ATOM 830 C CA . LEU A 1 119 ? 0.217 -13.969 4.348 1.00 75.94 119 LEU A CA 1
ATOM 831 C C . LEU A 1 119 ? 1.238 -12.993 3.759 1.00 75.94 119 LEU A C 1
ATOM 833 O O . LEU A 1 119 ? 1.409 -12.962 2.544 1.00 75.94 119 LEU A O 1
ATOM 837 N N . ALA A 1 120 ? 1.947 -12.238 4.597 1.00 70.00 120 ALA A N 1
ATOM 838 C CA . ALA A 1 120 ? 3.013 -11.338 4.168 1.00 70.00 120 ALA A CA 1
ATOM 839 C C . ALA A 1 120 ? 4.225 -12.118 3.633 1.00 70.00 120 ALA A C 1
ATOM 841 O O . ALA A 1 120 ? 4.767 -11.786 2.585 1.00 70.00 120 ALA A O 1
ATOM 842 N N . LEU A 1 121 ? 4.628 -13.197 4.310 1.00 67.00 121 LEU A N 1
ATOM 843 C CA . LEU A 1 121 ? 5.676 -14.094 3.816 1.00 67.00 121 LEU A CA 1
ATOM 844 C C . LEU A 1 121 ? 5.229 -14.843 2.556 1.00 67.00 121 LEU A C 1
ATOM 846 O O . LEU A 1 121 ? 6.024 -15.039 1.643 1.00 67.00 121 LEU A O 1
ATOM 850 N N . GLY A 1 122 ? 3.956 -15.225 2.479 1.00 68.50 122 GLY A N 1
ATOM 851 C CA . GLY A 1 122 ? 3.362 -15.852 1.306 1.00 68.50 122 GLY A CA 1
ATOM 852 C C . GLY A 1 122 ? 3.340 -14.913 0.103 1.00 68.50 122 GLY A C 1
ATOM 853 O O . GLY A 1 122 ? 3.724 -15.326 -0.987 1.00 68.50 122 GLY A O 1
ATOM 854 N N . SER A 1 123 ? 2.966 -13.644 0.285 1.00 75.75 123 SER A N 1
ATOM 855 C CA . SER A 1 123 ? 2.982 -12.652 -0.795 1.00 75.75 123 SER A CA 1
ATOM 856 C C . SER A 1 123 ? 4.404 -12.358 -1.276 1.00 75.75 123 SER A C 1
ATOM 858 O O . SER A 1 123 ? 4.628 -12.302 -2.484 1.00 75.75 123 SER A O 1
ATOM 860 N N . LEU A 1 124 ? 5.374 -12.282 -0.356 1.00 67.81 124 LEU A N 1
ATOM 861 C CA . LEU A 1 124 ? 6.801 -12.224 -0.687 1.00 67.81 124 LEU A CA 1
ATOM 862 C C . LEU A 1 124 ? 7.237 -13.436 -1.512 1.00 67.81 124 LEU A C 1
ATOM 864 O O . LEU A 1 124 ? 7.824 -13.271 -2.575 1.00 67.81 124 LEU A O 1
ATOM 868 N N . ALA A 1 125 ? 6.952 -14.649 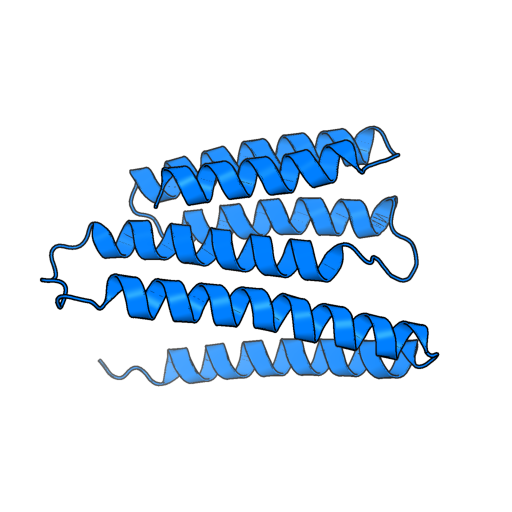-1.037 1.00 67.62 125 ALA A N 1
ATOM 869 C CA . ALA A 1 125 ? 7.380 -15.882 -1.689 1.00 67.62 125 ALA A CA 1
ATOM 870 C C . ALA A 1 125 ? 6.767 -16.032 -3.088 1.00 67.62 125 ALA A C 1
ATOM 872 O O . ALA A 1 125 ? 7.479 -16.339 -4.043 1.00 67.62 125 ALA A O 1
ATOM 873 N N . VAL A 1 126 ? 5.465 -15.766 -3.224 1.00 76.81 126 VAL A N 1
ATOM 874 C CA . VAL A 1 126 ? 4.756 -15.822 -4.510 1.00 76.81 126 VAL A CA 1
ATOM 875 C C . VAL A 1 126 ? 5.267 -14.742 -5.459 1.00 76.81 126 VAL A C 1
ATOM 877 O O . VAL A 1 126 ? 5.560 -15.047 -6.612 1.00 76.81 126 VAL A O 1
ATOM 880 N N . GLY A 1 127 ? 5.421 -13.501 -4.986 1.00 77.38 127 GLY A N 1
ATOM 881 C CA . GLY A 1 127 ? 5.947 -12.402 -5.794 1.00 77.38 127 GLY A CA 1
ATOM 882 C C . GLY A 1 127 ? 7.360 -12.689 -6.298 1.00 77.38 127 GLY A C 1
ATOM 883 O O . GLY A 1 127 ? 7.611 -12.606 -7.496 1.00 77.38 127 GLY A O 1
ATOM 884 N N . SER A 1 128 ? 8.264 -13.108 -5.412 1.00 72.62 128 SER A N 1
ATOM 885 C CA . SER A 1 128 ? 9.640 -13.468 -5.775 1.00 72.62 128 SER A CA 1
ATOM 886 C C . SER A 1 128 ? 9.701 -14.663 -6.729 1.00 72.62 128 SER A C 1
ATOM 888 O O . SER A 1 128 ? 10.487 -14.653 -7.673 1.00 72.62 128 SER A O 1
ATOM 890 N N . GLY A 1 129 ? 8.854 -15.678 -6.527 1.00 73.81 129 GLY A N 1
ATOM 891 C CA . GLY A 1 129 ? 8.759 -16.826 -7.430 1.00 73.81 129 GLY A CA 1
ATOM 892 C C . GLY A 1 129 ? 8.274 -16.437 -8.827 1.00 73.81 129 GLY A C 1
ATOM 893 O O . GLY A 1 129 ? 8.849 -16.879 -9.818 1.00 73.81 129 GLY A O 1
ATOM 894 N N . LEU A 1 130 ? 7.263 -15.567 -8.922 1.00 79.00 130 LEU A N 1
ATOM 895 C CA . LEU A 1 130 ? 6.782 -15.040 -10.202 1.00 79.00 130 LEU A CA 1
ATOM 896 C C . LEU A 1 130 ? 7.866 -14.241 -10.925 1.00 79.00 130 LEU A C 1
ATOM 898 O O . LEU A 1 130 ? 8.066 -14.450 -12.119 1.00 79.00 130 LEU A O 1
ATOM 902 N N . LEU A 1 131 ? 8.594 -13.379 -10.209 1.00 77.50 131 LEU A N 1
ATOM 903 C CA . LEU A 1 131 ? 9.720 -12.643 -10.785 1.00 77.50 131 LEU A CA 1
ATOM 904 C C . LEU A 1 131 ? 10.789 -13.591 -11.336 1.00 77.50 131 LEU A C 1
ATOM 906 O O . LEU A 1 131 ? 11.206 -13.421 -12.476 1.00 77.50 131 LEU A O 1
ATOM 910 N N . ALA A 1 132 ? 11.167 -14.625 -10.580 1.00 75.69 132 ALA A N 1
ATOM 911 C CA . ALA A 1 132 ? 12.140 -15.621 -11.029 1.00 75.69 132 ALA A CA 1
ATOM 912 C C . ALA A 1 132 ? 11.685 -16.366 -12.299 1.00 75.69 132 ALA A C 1
ATOM 914 O O . ALA A 1 132 ? 12.495 -16.672 -13.170 1.00 75.69 132 ALA A O 1
ATOM 915 N N . VAL A 1 133 ? 10.384 -16.638 -12.434 1.00 78.38 133 VAL A N 1
ATOM 916 C CA . VAL A 1 133 ? 9.813 -17.274 -13.633 1.00 78.38 133 VAL A CA 1
ATOM 917 C C . VAL A 1 133 ? 9.788 -16.319 -14.831 1.00 78.38 133 VAL A C 1
ATOM 919 O O . VAL A 1 133 ? 10.040 -16.745 -15.958 1.00 78.38 133 VAL A O 1
ATOM 922 N N . VAL A 1 134 ? 9.484 -15.036 -14.613 1.00 79.56 134 VAL A N 1
ATOM 923 C CA . VAL A 1 134 ? 9.483 -14.021 -15.678 1.00 79.56 134 VAL A CA 1
ATOM 924 C C . VAL A 1 134 ? 10.898 -13.787 -16.204 1.00 79.56 134 VAL A C 1
ATOM 926 O O . VAL A 1 134 ? 11.083 -13.780 -17.423 1.00 79.56 134 VAL A O 1
ATOM 929 N N . ASP A 1 135 ? 11.877 -13.675 -15.304 1.00 78.50 135 ASP A N 1
ATOM 930 C CA . ASP A 1 135 ? 13.299 -13.505 -15.629 1.00 78.50 135 ASP A CA 1
ATOM 931 C C . ASP A 1 135 ? 13.849 -14.689 -16.446 1.00 78.50 135 ASP A C 1
ATOM 933 O O . ASP A 1 135 ? 14.659 -14.519 -17.354 1.00 78.50 135 ASP A O 1
ATOM 937 N N . ALA A 1 136 ? 13.304 -15.893 -16.235 1.00 78.69 136 ALA A N 1
ATOM 938 C CA . ALA A 1 136 ? 13.618 -17.083 -17.026 1.00 78.69 136 ALA A CA 1
ATOM 939 C C . ALA A 1 136 ? 13.035 -17.089 -18.466 1.00 78.69 136 ALA A C 1
ATOM 941 O O . ALA A 1 136 ? 13.215 -18.076 -19.183 1.00 78.69 136 ALA A O 1
ATOM 942 N N . GLY A 1 137 ? 12.369 -16.014 -18.924 1.00 67.25 137 GLY A N 1
ATOM 943 C CA . GLY A 1 137 ? 12.109 -15.766 -20.354 1.00 67.25 137 GLY A CA 1
ATOM 944 C C . GLY A 1 137 ? 10.651 -15.826 -20.840 1.00 67.25 137 GLY A C 1
ATOM 945 O O . GLY A 1 137 ? 10.416 -16.111 -22.014 1.00 67.25 137 GLY A O 1
ATOM 946 N N . GLY A 1 138 ? 9.651 -15.563 -19.987 1.00 62.97 138 GLY A N 1
ATOM 947 C CA . GLY A 1 138 ? 8.221 -15.702 -20.346 1.00 62.97 138 GLY A CA 1
ATOM 948 C C . GLY A 1 138 ? 7.363 -14.424 -20.415 1.00 62.97 138 GLY A C 1
ATOM 949 O O . GLY A 1 138 ? 6.138 -14.539 -20.500 1.00 62.97 138 GLY A O 1
ATOM 950 N N . GLY A 1 139 ? 7.963 -13.229 -20.368 1.00 59.59 139 GLY A N 1
ATOM 951 C CA . GLY A 1 139 ? 7.325 -11.936 -20.033 1.00 59.59 139 GLY A CA 1
ATOM 952 C C . GLY A 1 139 ? 5.900 -11.671 -20.550 1.00 59.59 139 GLY A C 1
ATOM 953 O O . GLY A 1 139 ? 4.988 -11.471 -19.752 1.00 59.59 139 GLY A O 1
ATOM 954 N N . VAL A 1 140 ? 5.657 -11.751 -21.863 1.00 59.59 140 VAL A N 1
ATOM 955 C CA . VAL A 1 140 ? 4.359 -11.355 -22.463 1.00 59.59 140 VAL A CA 1
ATOM 956 C C . VAL A 1 140 ? 3.191 -12.253 -22.026 1.00 59.59 140 VAL A C 1
ATOM 958 O O . VAL A 1 140 ? 2.056 -11.798 -21.892 1.00 59.59 140 VAL A O 1
ATOM 961 N N . ARG A 1 141 ? 3.442 -13.543 -21.763 1.00 58.47 141 ARG A N 1
ATOM 962 C CA . ARG A 1 141 ? 2.385 -14.470 -21.314 1.00 58.47 141 ARG A CA 1
ATOM 963 C C . ARG A 1 141 ? 1.960 -14.189 -19.874 1.00 58.47 141 ARG A C 1
ATOM 965 O O . ARG A 1 141 ? 0.818 -14.472 -19.524 1.00 58.47 141 ARG A O 1
ATOM 972 N N . PHE A 1 142 ? 2.851 -13.620 -19.063 1.00 58.84 142 PHE A N 1
ATOM 973 C CA . PHE A 1 142 ? 2.594 -13.320 -17.658 1.00 58.84 142 PHE A CA 1
ATOM 974 C C . PHE A 1 142 ? 1.880 -11.984 -17.449 1.00 58.84 142 PHE A C 1
ATOM 976 O O . PHE A 1 142 ? 1.091 -11.885 -16.513 1.00 58.84 142 PHE A O 1
ATOM 983 N N . GLU A 1 143 ? 2.049 -11.004 -18.341 1.00 61.81 143 GLU A N 1
ATOM 984 C CA . GLU A 1 143 ? 1.288 -9.744 -18.292 1.00 61.81 143 GLU A CA 1
ATOM 985 C C . GLU A 1 143 ? -0.220 -9.978 -18.461 1.00 61.81 143 GLU A C 1
ATOM 987 O O . GLU A 1 143 ? -1.025 -9.521 -17.646 1.00 61.81 143 GLU A O 1
ATOM 992 N N . ALA A 1 144 ? -0.612 -10.768 -19.468 1.00 61.66 144 ALA A N 1
ATOM 993 C CA . ALA A 1 144 ? -2.011 -11.135 -19.685 1.00 61.66 144 ALA A CA 1
ATOM 994 C C . ALA A 1 144 ? -2.580 -11.942 -18.504 1.00 61.66 144 ALA A C 1
ATOM 996 O O . ALA A 1 144 ? -3.716 -11.726 -18.083 1.00 61.66 144 ALA A O 1
ATOM 997 N N . LEU A 1 145 ? -1.777 -12.843 -17.932 1.00 65.38 145 LEU A N 1
ATOM 998 C CA . LEU A 1 145 ? -2.158 -13.660 -16.779 1.00 65.38 145 LEU A CA 1
ATOM 999 C C . LEU A 1 145 ? -2.338 -12.805 -15.516 1.00 65.38 145 LEU A C 1
ATOM 1001 O O . LEU A 1 145 ? -3.305 -12.999 -14.782 1.00 65.38 145 LEU A O 1
ATOM 1005 N N . GLY A 1 146 ? -1.463 -11.819 -15.304 1.00 64.50 146 GLY A N 1
ATOM 1006 C CA . GLY A 1 146 ? -1.571 -10.837 -14.227 1.00 64.50 146 GLY A CA 1
ATOM 1007 C C . GLY A 1 146 ? -2.817 -9.963 -14.358 1.00 64.50 146 GLY A C 1
ATOM 1008 O O . GLY A 1 146 ? -3.557 -9.799 -13.387 1.00 64.50 146 GLY A O 1
ATOM 1009 N N . ALA A 1 147 ? -3.115 -9.475 -15.566 1.00 63.84 147 ALA A N 1
ATOM 1010 C CA . ALA A 1 147 ? -4.338 -8.720 -15.833 1.00 63.84 147 ALA A CA 1
ATOM 1011 C C . ALA A 1 147 ? -5.601 -9.562 -15.567 1.00 63.84 147 ALA A C 1
ATOM 1013 O O . ALA A 1 147 ? -6.522 -9.105 -14.888 1.00 63.84 147 ALA A O 1
ATOM 1014 N N . VAL A 1 148 ? -5.627 -10.818 -16.027 1.00 66.44 148 VAL A N 1
ATOM 1015 C CA . VAL A 1 148 ? -6.734 -11.754 -15.763 1.00 66.44 148 VAL A CA 1
ATOM 1016 C C . VAL A 1 148 ? -6.877 -12.036 -14.266 1.00 66.44 148 VAL A C 1
ATOM 1018 O O . VAL A 1 148 ? -7.994 -12.011 -13.749 1.00 66.44 148 VAL A O 1
ATOM 1021 N N . ALA A 1 149 ? -5.772 -12.251 -13.550 1.00 66.44 149 ALA A N 1
ATOM 1022 C CA . ALA A 1 149 ? -5.784 -12.467 -12.106 1.00 66.44 149 ALA A CA 1
ATOM 1023 C C . ALA A 1 149 ? -6.332 -11.247 -11.346 1.00 66.44 149 ALA A C 1
ATOM 1025 O O . ALA A 1 149 ? -7.147 -11.412 -10.437 1.00 66.44 149 ALA A O 1
ATOM 1026 N N . ALA A 1 150 ? -5.960 -10.027 -11.749 1.00 66.19 150 ALA A N 1
ATOM 1027 C CA . ALA A 1 150 ? -6.485 -8.794 -11.165 1.00 66.19 150 ALA A CA 1
ATOM 1028 C C . ALA A 1 150 ? -8.001 -8.654 -11.386 1.00 66.19 150 ALA A C 1
ATOM 1030 O O . ALA A 1 150 ? -8.745 -8.361 -10.447 1.00 66.19 150 ALA A O 1
ATOM 1031 N N . 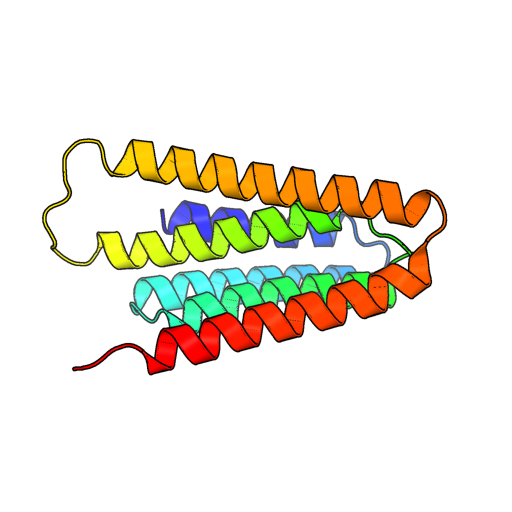VAL A 1 151 ? -8.482 -8.930 -12.603 1.00 71.69 151 VAL A N 1
ATOM 1032 C CA . VAL A 1 151 ? -9.919 -8.916 -12.922 1.00 71.69 151 VAL A CA 1
ATOM 1033 C C . VAL A 1 151 ? -10.672 -9.990 -12.136 1.00 71.69 151 VAL A C 1
ATOM 1035 O O . VAL A 1 151 ? -11.738 -9.713 -11.587 1.00 71.69 151 VAL A O 1
ATOM 1038 N N . ALA A 1 152 ? -10.119 -11.199 -12.027 1.00 66.50 152 ALA A N 1
ATOM 1039 C CA . ALA A 1 152 ? -10.714 -12.283 -11.251 1.00 66.50 152 ALA A CA 1
ATOM 1040 C C . ALA A 1 152 ? -10.800 -11.934 -9.757 1.00 66.50 152 ALA A C 1
ATOM 1042 O O . ALA A 1 152 ? -11.845 -12.140 -9.138 1.00 66.50 152 ALA A O 1
ATOM 1043 N N . ALA A 1 153 ? -9.746 -11.341 -9.189 1.00 67.56 153 ALA A N 1
ATOM 1044 C CA . ALA A 1 153 ? -9.748 -10.861 -7.810 1.00 67.56 153 ALA A CA 1
ATOM 1045 C C . ALA A 1 153 ? -10.841 -9.801 -7.583 1.00 67.56 153 ALA A C 1
ATOM 1047 O O . ALA A 1 153 ? -11.622 -9.914 -6.637 1.00 67.56 153 ALA A O 1
ATOM 1048 N N . LEU A 1 154 ? -10.969 -8.822 -8.489 1.00 69.25 154 LEU A N 1
ATOM 1049 C CA . LEU A 1 154 ? -12.040 -7.821 -8.440 1.00 69.25 154 LEU A CA 1
ATOM 1050 C C . LEU A 1 154 ? -13.431 -8.460 -8.540 1.00 69.25 154 LEU A C 1
ATOM 1052 O O . LEU A 1 154 ? -14.330 -8.107 -7.775 1.00 69.25 154 LEU A O 1
ATOM 1056 N N . ALA A 1 155 ? -13.611 -9.431 -9.436 1.00 74.31 155 ALA A N 1
ATOM 1057 C CA . ALA A 1 155 ? -14.873 -10.145 -9.591 1.00 74.31 155 ALA A CA 1
ATOM 1058 C C . ALA A 1 155 ? -15.261 -10.904 -8.311 1.00 74.31 155 ALA A C 1
ATOM 1060 O O . ALA A 1 155 ? -16.413 -10.823 -7.881 1.00 74.31 155 ALA A O 1
ATOM 1061 N N . ILE A 1 156 ? -14.307 -1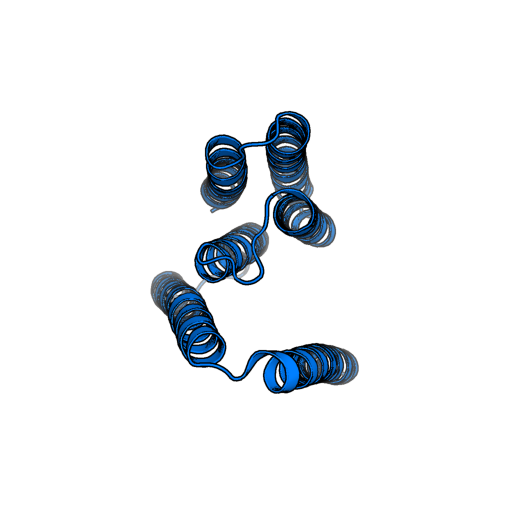1.576 -7.658 1.00 73.88 156 ILE A N 1
ATOM 1062 C CA . ILE A 1 156 ? -14.527 -12.262 -6.375 1.00 73.88 156 ILE A CA 1
ATOM 1063 C C . ILE A 1 156 ? -14.987 -11.266 -5.305 1.00 73.88 156 ILE A C 1
ATOM 1065 O O . ILE A 1 156 ? -15.971 -11.530 -4.614 1.00 73.88 156 ILE A O 1
ATOM 1069 N N . VAL A 1 157 ? -14.340 -10.100 -5.200 1.00 76.19 157 VAL A N 1
ATOM 1070 C CA . VAL A 1 157 ? -14.725 -9.049 -4.240 1.00 76.19 157 VAL A CA 1
ATOM 1071 C C . VAL A 1 157 ? -16.141 -8.531 -4.517 1.00 76.19 157 VAL A C 1
ATOM 1073 O O . VAL A 1 157 ? -16.955 -8.414 -3.596 1.00 76.19 157 VAL A O 1
ATOM 1076 N N . VAL A 1 158 ? -16.482 -8.267 -5.781 1.00 82.50 158 VAL A N 1
ATOM 1077 C CA . VAL A 1 158 ? -17.831 -7.823 -6.175 1.00 82.50 158 VAL A CA 1
ATOM 1078 C C . VAL A 1 158 ? -18.885 -8.884 -5.848 1.00 82.50 158 VAL A C 1
ATOM 1080 O O . VAL A 1 158 ? -19.957 -8.561 -5.338 1.00 82.50 158 VAL A O 1
ATOM 1083 N N . VAL A 1 159 ? -18.603 -10.164 -6.096 1.00 81.06 159 VAL A N 1
ATOM 1084 C CA . VAL A 1 159 ? -19.535 -11.253 -5.771 1.00 81.06 159 VAL A CA 1
ATOM 1085 C C . VAL A 1 159 ? -19.685 -11.420 -4.258 1.00 81.06 159 VAL A C 1
ATOM 1087 O O . VAL A 1 159 ? -20.807 -11.555 -3.771 1.00 81.06 159 VAL A O 1
ATOM 1090 N N . ALA A 1 160 ? -18.588 -11.372 -3.501 1.00 76.19 160 ALA A N 1
ATOM 1091 C CA . ALA A 1 160 ? -18.605 -11.509 -2.046 1.00 76.19 160 ALA A CA 1
ATOM 1092 C C . ALA A 1 160 ? -19.387 -10.372 -1.366 1.00 76.19 160 ALA A C 1
ATOM 1094 O O . ALA A 1 160 ? -20.161 -10.618 -0.442 1.00 76.19 160 ALA A O 1
ATOM 1095 N N . THR A 1 161 ? -19.249 -9.138 -1.858 1.00 78.31 161 THR A N 1
ATOM 1096 C CA . THR A 1 161 ? -19.984 -7.972 -1.332 1.00 78.31 161 THR A CA 1
ATOM 1097 C C . THR A 1 161 ? -21.476 -8.000 -1.661 1.00 78.31 161 THR A C 1
ATOM 1099 O O . THR A 1 161 ? -22.282 -7.558 -0.846 1.00 78.31 161 THR A O 1
ATOM 1102 N N . ARG A 1 162 ? -21.873 -8.582 -2.800 1.00 77.81 162 ARG A N 1
ATOM 1103 C CA . ARG A 1 162 ? -23.290 -8.772 -3.167 1.00 77.81 162 ARG A CA 1
ATOM 1104 C C . ARG A 1 162 ? -23.993 -9.868 -2.363 1.00 77.81 162 ARG A C 1
ATOM 1106 O O . ARG A 1 162 ? -25.217 -9.872 -2.293 1.00 77.81 162 ARG A O 1
ATOM 1113 N N . ARG A 1 163 ? -23.240 -10.798 -1.771 1.00 63.25 163 ARG A N 1
ATOM 1114 C CA . ARG A 1 163 ? -23.774 -11.960 -1.044 1.00 63.25 163 ARG A CA 1
ATOM 1115 C C . ARG A 1 163 ? -24.052 -11.720 0.437 1.00 63.25 163 ARG A C 1
ATOM 1117 O O . ARG A 1 163 ? -24.343 -12.696 1.108 1.00 63.25 163 ARG A O 1
ATOM 1124 N N . ARG A 1 164 ? -23.981 -10.493 0.967 1.00 46.25 164 ARG A N 1
ATOM 1125 C CA . ARG A 1 164 ? -24.464 -10.206 2.331 1.00 46.25 164 ARG A CA 1
ATOM 1126 C C . ARG A 1 164 ? -25.976 -9.936 2.291 1.00 46.25 164 ARG A C 1
ATOM 1128 O O . ARG A 1 164 ? -26.351 -8.835 1.884 1.00 46.25 164 ARG A O 1
ATOM 1135 N N . PRO A 1 165 ? -26.849 -10.884 2.689 1.00 46.09 165 PRO A N 1
ATOM 1136 C CA . PRO A 1 165 ? -28.226 -10.546 3.014 1.00 46.09 165 PRO A CA 1
ATOM 1137 C C . PRO A 1 165 ? -28.199 -9.726 4.311 1.00 46.09 165 PRO A C 1
ATOM 1139 O O . PRO A 1 165 ? -27.360 -9.968 5.182 1.00 46.09 165 PRO A O 1
ATOM 1142 N N . ARG A 1 166 ? -29.072 -8.724 4.400 1.00 41.12 166 ARG A N 1
ATOM 1143 C CA . ARG A 1 166 ? -29.395 -8.086 5.680 1.00 41.12 166 ARG A CA 1
ATOM 1144 C C . ARG A 1 166 ? -30.165 -9.053 6.565 1.00 41.12 166 ARG A C 1
ATOM 1146 O O . ARG A 1 166 ? -30.946 -9.842 5.987 1.00 41.12 166 ARG A O 1
#

Foldseek 3Di:
DLVVLLVLLLVLLCVQLVVAPDPVLNVLSNVLSVCLSVLLNVCLVVVPLVSLVVSLVSNVVSVVVSCVPVNDPADPCVLVSVLSSLVSSVVSVVSSVVPDPDDDDPPPVVVVVVVSVVVSVVSSVVVNVVRVVVVVPDPPVVVVVVVVVVVVVVVVVVVVVVPDDD

Radius of gyration: 17.44 Å; chains: 1; bounding box: 48×31×47 Å

Sequence (166 aa):
MAAAAVALAAATGGWLAVGADDRLVRWTNVLAAALAAVLLAAGLALRRPTVVLLAVLVLGAGYATALAIDGGPLDGRAPVVAAALFAVAELGHWSLELRDTVADEAGAHLRRIGLLSALALGSLAVGSGLLAVVDAGGGVRFEALGAVAAVAALAIVVVATRRRPR

Secondary structure (DSSP, 8-state):
-HHHHHHHHHHHHHHHHHT--SHHHHHHHHHHHHHHHHHHHHHHHTT-HHHHHHHHHHHHHHHHHHHHHH--SS-TTHHHHHHHHHHHHHHHHHHHHTTS-PPPPTTHHHHHHHHHHHHHHHHHHHHHHHHHHIIIIIHHHHHHHHHHHHHHHHHHHHHHHHT---

pLDDT: mean 82.32, std 12.39, range [41.12, 97.31]